Protein AF-A0A538IC46-F1 (afdb_monom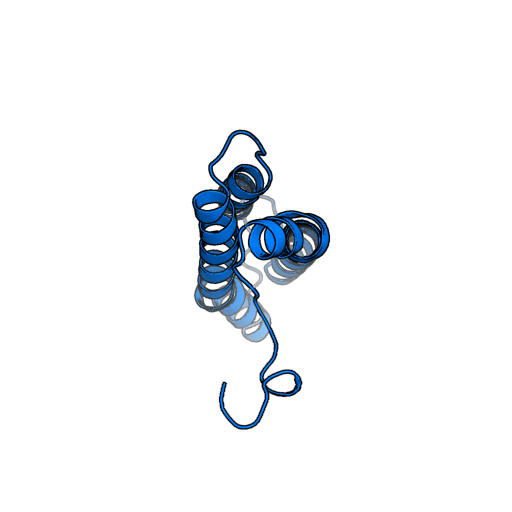er_lite)

pLDDT: mean 95.02, std 5.21, range [64.88, 98.56]

Sequence (110 aa):
SWLDFNDRVLQLAEDEQMPLLERAKFLAIWASNQDEFFMVRVAGLHDQVEAGIDARGPDGLSPSETIERIVERVSAQAARQSREWESRIRPELAEEGLRVVSCDACDEEE

Foldseek 3Di:
DLLVVLVVLQVQLVDPVDDLVSSVVSLVVSVVSVVVCCVPPLVVLVVCVVVVHQPADPVRDGSVRVNVVVVVSVVVSVVSSVCSCPVPSQVVCVVVVRHDDDPVPDDPVD

Secondary structure (DSSP, 8-state):
-HHHHHHHHHHHHH-TTS-HHHHHHHHHHHHHHHHHHIIIIIHHHHHHHHTT-----TT---HHHHHHHHHHHHHHHHHHHHHHIIIIIHHHHHHTT-----GGG--S--

Structure (mmCIF, N/CA/C/O backbone):
data_AF-A0A538IC46-F1
#
_entry.id   AF-A0A538IC46-F1
#
loop_
_atom_site.group_PDB
_atom_site.id
_atom_site.type_symbol
_atom_site.label_atom_id
_atom_site.label_alt_id
_atom_site.label_comp_id
_atom_site.label_asym_id
_atom_site.label_entity_id
_atom_site.label_seq_id
_atom_site.pdbx_PDB_ins_code
_atom_site.Cartn_x
_atom_site.Cartn_y
_atom_site.Cartn_z
_atom_site.occupancy
_atom_site.B_iso_or_equiv
_atom_site.auth_seq_id
_atom_site.auth_comp_id
_atom_site.auth_asym_id
_atom_site.auth_atom_id
_atom_site.pdbx_PDB_model_num
ATOM 1 N N . SER A 1 1 ? 15.386 3.376 -1.433 1.00 83.25 1 SER A N 1
ATOM 2 C CA . SER A 1 1 ? 14.583 3.559 -2.661 1.00 83.25 1 SER A CA 1
ATOM 3 C C . SER A 1 1 ? 13.239 4.196 -2.310 1.00 83.25 1 SER A C 1
ATOM 5 O O . SER A 1 1 ? 12.977 4.400 -1.128 1.00 83.25 1 SER A O 1
ATOM 7 N N . TRP A 1 2 ? 12.394 4.512 -3.298 1.00 93.44 2 TRP A N 1
ATOM 8 C CA . TRP A 1 2 ? 11.028 5.008 -3.060 1.00 93.44 2 TRP A CA 1
ATOM 9 C C . TRP A 1 2 ? 10.158 3.976 -2.314 1.00 93.44 2 TRP A C 1
ATOM 11 O O . TRP A 1 2 ? 9.505 4.319 -1.334 1.00 93.44 2 TRP A O 1
ATOM 21 N N . LEU A 1 3 ? 10.241 2.690 -2.685 1.00 94.25 3 LEU A N 1
ATOM 22 C CA . LEU A 1 3 ? 9.495 1.614 -2.014 1.00 94.25 3 LEU A CA 1
ATOM 23 C C . LEU A 1 3 ? 9.937 1.403 -0.559 1.00 94.25 3 LEU A C 1
ATOM 25 O O . LEU A 1 3 ? 9.111 1.057 0.278 1.00 94.25 3 LEU A O 1
ATOM 29 N N . ASP A 1 4 ? 11.216 1.636 -0.235 1.00 96.31 4 ASP A N 1
ATOM 30 C CA . ASP A 1 4 ? 11.691 1.603 1.161 1.00 96.31 4 ASP A CA 1
ATOM 31 C C . ASP A 1 4 ? 11.153 2.784 1.974 1.00 96.31 4 ASP A C 1
ATOM 33 O O . ASP A 1 4 ? 10.896 2.646 3.166 1.00 96.31 4 ASP A O 1
ATOM 37 N N . PHE A 1 5 ? 11.004 3.954 1.347 1.00 96.38 5 PHE A N 1
ATOM 38 C CA . PHE A 1 5 ? 10.380 5.099 1.999 1.00 96.38 5 PHE A CA 1
ATOM 39 C C . PHE A 1 5 ? 8.914 4.795 2.309 1.00 96.38 5 PHE A C 1
ATOM 41 O O . PHE A 1 5 ? 8.506 4.944 3.458 1.00 96.38 5 PHE A O 1
ATOM 48 N N . ASN A 1 6 ? 8.151 4.302 1.328 1.00 97.38 6 ASN A N 1
ATOM 49 C CA . ASN A 1 6 ? 6.747 3.989 1.569 1.00 97.38 6 ASN A CA 1
ATOM 50 C C . ASN A 1 6 ? 6.587 2.811 2.549 1.00 97.38 6 ASN A C 1
ATOM 52 O O . ASN A 1 6 ? 5.671 2.815 3.359 1.00 97.38 6 ASN A O 1
ATOM 56 N N . ASP A 1 7 ? 7.523 1.853 2.584 1.00 98.19 7 ASP A N 1
ATOM 57 C CA . ASP A 1 7 ? 7.530 0.805 3.618 1.00 98.19 7 ASP A CA 1
ATOM 58 C C . ASP A 1 7 ? 7.606 1.374 5.041 1.00 98.19 7 ASP A C 1
ATOM 60 O O . ASP A 1 7 ? 6.932 0.879 5.936 1.00 98.19 7 ASP A O 1
ATOM 64 N N . ARG A 1 8 ? 8.384 2.441 5.258 1.00 98.25 8 ARG A N 1
ATOM 65 C CA . ARG A 1 8 ? 8.467 3.101 6.572 1.00 98.25 8 ARG A CA 1
ATOM 66 C C . ARG A 1 8 ? 7.159 3.780 6.960 1.00 98.25 8 ARG A C 1
ATOM 68 O O . ARG A 1 8 ? 6.830 3.806 8.137 1.00 98.25 8 ARG A O 1
ATOM 75 N N . VAL A 1 9 ? 6.409 4.305 5.990 1.00 98.31 9 VAL A N 1
ATOM 76 C CA . VAL A 1 9 ? 5.061 4.843 6.240 1.00 98.31 9 VAL A CA 1
ATOM 77 C C . VAL A 1 9 ? 4.133 3.730 6.728 1.00 98.31 9 VAL A C 1
ATOM 79 O O . VAL A 1 9 ? 3.408 3.932 7.695 1.00 98.31 9 VAL A O 1
ATOM 82 N N . LEU A 1 10 ? 4.206 2.541 6.120 1.00 98.44 10 LEU A N 1
ATOM 83 C CA . LEU A 1 10 ? 3.445 1.377 6.582 1.00 98.44 10 LEU A CA 1
ATOM 84 C C . LEU A 1 10 ? 3.877 0.929 7.987 1.00 98.44 10 LEU A C 1
ATOM 86 O O . LEU A 1 10 ? 3.022 0.665 8.822 1.00 98.44 10 LEU A O 1
ATOM 90 N N . GLN A 1 11 ? 5.180 0.920 8.280 1.00 98.38 11 GLN A N 1
ATOM 91 C CA . GLN A 1 11 ? 5.688 0.588 9.619 1.00 98.38 11 GLN A CA 1
ATOM 92 C C . GLN A 1 11 ? 5.168 1.547 10.705 1.00 98.38 11 GLN A C 1
ATOM 94 O O . GLN A 1 11 ? 4.919 1.110 11.820 1.00 98.38 11 GLN A O 1
ATOM 99 N N . LEU A 1 12 ? 4.956 2.834 10.392 1.00 98.31 12 LEU A N 1
ATOM 100 C CA . LEU A 1 12 ? 4.333 3.783 11.330 1.00 98.31 12 LEU A CA 1
ATOM 101 C C . LEU A 1 12 ? 2.859 3.460 11.609 1.00 98.31 12 LEU A C 1
ATOM 103 O O . LEU A 1 12 ? 2.359 3.774 12.686 1.00 98.31 12 LEU A O 1
ATOM 107 N N . ALA A 1 13 ? 2.157 2.848 10.654 1.00 98.06 13 ALA A N 1
ATOM 108 C CA . ALA A 1 13 ? 0.790 2.385 10.864 1.00 98.06 13 ALA A CA 1
ATOM 109 C C . ALA A 1 13 ? 0.724 1.105 11.717 1.00 98.06 13 ALA A C 1
ATOM 111 O O . ALA A 1 13 ? -0.230 0.916 12.468 1.00 98.06 13 ALA A O 1
ATOM 112 N N . GLU A 1 14 ? 1.747 0.256 11.618 1.00 98.25 14 GLU A N 1
ATOM 113 C CA . GLU A 1 14 ? 1.892 -0.992 12.383 1.00 98.25 14 GLU A CA 1
ATOM 114 C C . GLU A 1 14 ? 2.433 -0.768 13.815 1.00 98.25 14 GLU A C 1
ATOM 116 O O . GLU A 1 14 ? 2.468 -1.700 14.616 1.00 98.25 14 GLU A O 1
ATOM 121 N N . ASP A 1 15 ? 2.871 0.448 14.159 1.00 98.12 15 ASP A N 1
ATOM 122 C CA . ASP A 1 15 ? 3.413 0.767 15.483 1.00 98.12 15 ASP A CA 1
ATOM 123 C C . ASP A 1 15 ? 2.295 1.013 16.509 1.00 98.12 15 ASP A C 1
ATOM 125 O O . ASP A 1 15 ? 1.676 2.077 16.538 1.00 98.12 15 ASP A O 1
ATOM 129 N N . GLU A 1 16 ? 2.068 0.044 17.400 1.00 95.88 16 GLU A N 1
ATOM 130 C CA . GLU A 1 16 ? 1.066 0.111 18.477 1.00 95.88 16 GLU A CA 1
ATOM 131 C C . GLU A 1 16 ? 1.333 1.236 19.506 1.00 95.88 16 GLU A C 1
ATOM 133 O O . GLU A 1 16 ? 0.448 1.567 20.295 1.00 95.88 16 GLU A O 1
ATOM 138 N N . GLN A 1 17 ? 2.519 1.863 19.510 1.00 97.00 17 GLN A N 1
ATOM 139 C CA . GLN A 1 17 ? 2.796 3.047 20.340 1.00 97.00 17 GLN A CA 1
ATOM 140 C C . GLN A 1 17 ? 2.179 4.330 19.770 1.00 97.00 17 GLN A C 1
ATOM 142 O O . GLN A 1 17 ? 2.054 5.329 20.486 1.00 97.00 17 GLN A O 1
ATOM 147 N N . MET A 1 18 ? 1.800 4.324 18.490 1.00 97.31 18 MET A N 1
ATOM 148 C CA . MET A 1 18 ? 1.162 5.457 17.836 1.00 97.31 18 MET A CA 1
ATOM 149 C C . MET A 1 18 ? -0.337 5.512 18.164 1.00 97.31 18 MET A C 1
ATOM 151 O O . MET A 1 18 ? -1.000 4.474 18.220 1.00 97.31 18 MET A O 1
ATOM 155 N N . PRO A 1 19 ? -0.922 6.717 18.322 1.00 97.88 19 PRO A N 1
ATOM 156 C CA . PRO A 1 19 ? -2.364 6.854 18.493 1.00 97.88 19 PRO A CA 1
ATOM 157 C C . PRO A 1 19 ? -3.139 6.188 17.350 1.00 97.88 19 PRO A C 1
ATOM 159 O O . PRO A 1 19 ? -2.781 6.341 16.181 1.00 97.88 19 PRO A O 1
ATOM 162 N N . LEU A 1 20 ? -4.240 5.508 17.678 1.00 97.69 20 LEU A N 1
ATOM 163 C CA . LEU A 1 20 ? -5.033 4.710 16.733 1.00 97.69 20 LEU A CA 1
ATOM 164 C C . LEU A 1 20 ? -5.418 5.471 15.450 1.00 97.69 20 LEU A C 1
ATOM 166 O O . LEU A 1 20 ? -5.254 4.961 14.343 1.00 97.69 20 LEU A O 1
ATOM 170 N N . LEU A 1 21 ? -5.874 6.720 15.579 1.00 97.56 21 LEU A N 1
ATOM 171 C CA . LEU A 1 21 ? -6.241 7.539 14.419 1.00 97.56 21 LEU A CA 1
ATOM 172 C C . LEU A 1 21 ? -5.033 7.943 13.561 1.00 97.56 21 LEU A C 1
ATOM 174 O O . LEU A 1 21 ? -5.165 8.053 12.343 1.00 97.56 21 LEU A O 1
ATOM 178 N N . GLU A 1 22 ? -3.853 8.129 14.160 1.00 98.31 22 GLU A N 1
ATOM 179 C CA . GLU A 1 22 ? -2.628 8.383 13.394 1.00 98.31 22 GLU A CA 1
ATOM 180 C C . GLU A 1 22 ? -2.198 7.125 12.632 1.00 98.31 22 GLU A C 1
ATOM 182 O O . GLU A 1 22 ? -1.837 7.222 11.460 1.00 98.31 22 GLU A O 1
ATOM 187 N N . ARG A 1 23 ? -2.330 5.932 13.230 1.00 98.56 23 ARG A N 1
ATOM 188 C CA . ARG A 1 23 ? -2.087 4.656 12.533 1.00 98.56 23 ARG A CA 1
ATOM 189 C C . ARG A 1 23 ? -3.015 4.488 11.326 1.00 98.56 23 ARG A C 1
ATOM 191 O O . ARG A 1 23 ? -2.545 4.226 10.218 1.00 98.56 23 ARG A O 1
ATOM 198 N N . ALA A 1 24 ? -4.317 4.731 11.504 1.00 97.94 24 ALA A N 1
ATOM 199 C CA . ALA A 1 24 ? -5.297 4.685 10.414 1.00 97.94 24 ALA A CA 1
ATOM 200 C C . ALA A 1 24 ? -4.951 5.678 9.289 1.00 97.94 24 ALA A C 1
ATOM 202 O O . ALA A 1 24 ? -4.997 5.346 8.102 1.00 97.94 24 ALA A O 1
ATOM 203 N N . LYS A 1 25 ? -4.530 6.891 9.657 1.00 98.19 25 LYS A N 1
ATOM 204 C CA . LYS A 1 25 ? -4.075 7.914 8.713 1.00 98.19 25 LYS A CA 1
ATOM 205 C C . LYS A 1 25 ? -2.810 7.493 7.964 1.00 98.19 25 LYS A C 1
ATOM 207 O O . LYS A 1 25 ? -2.727 7.737 6.764 1.00 98.19 25 LYS A O 1
ATOM 212 N N . PHE A 1 26 ? -1.848 6.839 8.613 1.00 98.56 26 PHE A N 1
ATOM 213 C CA . PHE A 1 26 ? -0.661 6.325 7.926 1.00 98.56 26 PHE A CA 1
ATOM 214 C C . PHE A 1 26 ? -0.990 5.215 6.924 1.00 98.56 26 PHE A C 1
ATOM 216 O O . PHE A 1 26 ? -0.398 5.217 5.845 1.00 98.56 26 PHE A O 1
ATOM 223 N N . LEU A 1 27 ? -1.973 4.343 7.195 1.00 98.25 27 LEU A N 1
ATOM 224 C CA . LEU A 1 27 ? -2.459 3.398 6.178 1.00 98.25 27 LEU A CA 1
ATOM 225 C C . LEU A 1 27 ? -3.020 4.129 4.947 1.00 98.25 27 LEU A C 1
ATOM 227 O O . LEU A 1 27 ? -2.735 3.731 3.817 1.00 98.25 27 LEU A O 1
ATOM 231 N N . ALA A 1 28 ? -3.778 5.212 5.151 1.00 97.88 28 ALA A N 1
ATOM 232 C CA . ALA A 1 28 ? -4.319 6.018 4.056 1.00 97.88 28 ALA A CA 1
ATOM 233 C C . ALA A 1 28 ? -3.221 6.766 3.275 1.00 97.88 28 ALA A C 1
ATOM 235 O O . ALA A 1 28 ? -3.243 6.785 2.046 1.00 97.88 28 ALA A O 1
ATOM 236 N N . ILE A 1 29 ? -2.228 7.337 3.969 1.00 98.38 29 ILE A N 1
ATOM 237 C CA . ILE A 1 29 ? -1.067 7.989 3.337 1.00 98.38 29 ILE A CA 1
ATOM 238 C C . ILE A 1 29 ? -0.273 6.973 2.516 1.00 98.38 29 ILE A C 1
ATOM 240 O O . ILE A 1 29 ? 0.091 7.260 1.378 1.00 98.38 29 ILE A O 1
ATOM 244 N N . TRP A 1 30 ? -0.022 5.780 3.064 1.00 98.38 30 TRP A N 1
ATOM 245 C CA . TRP A 1 30 ? 0.659 4.713 2.337 1.00 98.38 30 TRP A CA 1
ATOM 246 C C . TRP A 1 30 ? -0.068 4.381 1.031 1.00 98.38 30 TRP A C 1
ATOM 248 O O . TRP A 1 30 ? 0.589 4.310 -0.008 1.00 98.38 30 TRP A O 1
ATOM 258 N N . ALA A 1 31 ? -1.399 4.231 1.075 1.00 97.62 31 ALA A N 1
ATOM 259 C CA . ALA A 1 31 ? -2.215 3.910 -0.096 1.00 97.62 31 ALA A CA 1
ATOM 260 C C . ALA A 1 31 ? -2.168 5.030 -1.147 1.00 97.62 31 ALA A C 1
ATOM 262 O O . ALA A 1 31 ? -1.835 4.769 -2.299 1.00 97.62 31 ALA A O 1
ATOM 263 N N . SER A 1 32 ? -2.366 6.287 -0.733 1.00 97.94 32 SER A N 1
ATOM 264 C CA . SER A 1 32 ? -2.264 7.445 -1.634 1.00 97.94 32 SER A CA 1
ATOM 265 C C . SER A 1 32 ? -0.887 7.553 -2.294 1.00 97.94 32 SER A C 1
ATOM 267 O O . SER A 1 32 ? -0.790 7.883 -3.475 1.00 97.94 32 SER A O 1
ATOM 269 N N . ASN A 1 33 ? 0.187 7.278 -1.548 1.00 97.38 33 ASN A N 1
ATOM 270 C CA . ASN A 1 33 ? 1.537 7.289 -2.100 1.00 97.38 33 ASN A CA 1
ATOM 271 C C . ASN A 1 33 ? 1.721 6.174 -3.139 1.00 97.38 33 ASN A C 1
ATOM 273 O O . ASN A 1 33 ? 2.385 6.396 -4.153 1.00 97.38 33 ASN A O 1
ATOM 277 N N . GLN A 1 34 ? 1.162 4.978 -2.898 1.00 96.69 34 GLN A N 1
ATOM 278 C CA . GLN A 1 34 ? 1.204 3.894 -3.883 1.00 96.69 34 GLN A CA 1
ATOM 279 C C . GLN A 1 34 ? 0.496 4.305 -5.173 1.00 96.69 34 GLN A C 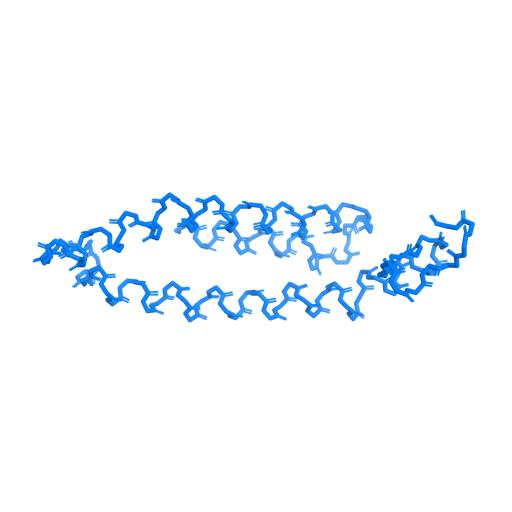1
ATOM 281 O O . GLN A 1 34 ? 1.081 4.147 -6.241 1.00 96.69 34 GLN A O 1
ATOM 286 N N . ASP A 1 35 ? -0.694 4.898 -5.094 1.00 96.88 35 ASP A N 1
ATOM 287 C CA . ASP A 1 35 ? -1.427 5.335 -6.286 1.00 96.88 35 ASP A CA 1
ATOM 288 C C . ASP A 1 35 ? -0.605 6.325 -7.125 1.00 96.88 35 ASP A C 1
ATOM 290 O O . ASP A 1 35 ? -0.454 6.143 -8.336 1.00 96.88 35 ASP A O 1
ATOM 294 N N . GLU A 1 36 ? 0.006 7.333 -6.491 1.00 96.75 36 GLU A N 1
ATOM 295 C CA . GLU A 1 36 ? 0.885 8.290 -7.179 1.00 96.75 36 GLU A CA 1
ATOM 296 C C . GLU A 1 36 ? 2.081 7.592 -7.844 1.00 96.75 36 GLU A C 1
ATOM 298 O O . GLU A 1 36 ? 2.431 7.874 -8.996 1.00 96.75 36 GLU A O 1
ATOM 303 N N . PHE A 1 37 ? 2.701 6.642 -7.145 1.00 95.88 37 PHE A N 1
ATOM 304 C CA . PHE A 1 37 ? 3.828 5.894 -7.682 1.00 95.88 37 PHE A CA 1
ATOM 305 C C . PHE A 1 37 ? 3.453 5.053 -8.899 1.00 95.88 37 PHE A C 1
ATOM 307 O O . PHE A 1 37 ? 4.204 5.045 -9.878 1.00 95.88 37 PHE A O 1
ATOM 314 N N . PHE A 1 38 ? 2.296 4.394 -8.888 1.00 96.19 38 PHE A N 1
ATOM 315 C CA . PHE A 1 38 ? 1.829 3.638 -10.046 1.00 96.19 38 PHE A CA 1
ATOM 316 C C . PHE A 1 38 ? 1.480 4.556 -11.218 1.00 96.19 38 PHE A C 1
ATOM 318 O O . PHE A 1 38 ? 1.948 4.319 -12.335 1.00 96.19 38 PHE A O 1
ATOM 325 N N . MET A 1 39 ? 0.744 5.640 -10.958 1.00 96.00 39 MET A N 1
ATOM 326 C CA . MET A 1 39 ? 0.340 6.598 -11.990 1.00 96.00 39 MET A CA 1
ATOM 327 C C . MET A 1 39 ? 1.527 7.267 -12.686 1.00 96.00 39 MET A C 1
ATOM 329 O O . MET A 1 39 ? 1.455 7.537 -13.880 1.00 96.00 39 MET A O 1
ATOM 333 N N . VAL A 1 40 ? 2.613 7.550 -11.961 1.00 94.38 40 VAL A N 1
ATOM 334 C CA . VAL A 1 40 ? 3.753 8.291 -12.520 1.00 94.38 40 VAL A CA 1
ATOM 335 C C . VAL A 1 40 ? 4.910 7.370 -12.895 1.00 94.38 40 VAL A C 1
ATOM 337 O O . VAL A 1 40 ? 5.423 7.428 -14.011 1.00 94.38 40 VAL A O 1
ATOM 340 N N . ARG A 1 41 ? 5.386 6.544 -11.959 1.00 93.50 41 ARG A N 1
ATOM 341 C CA . ARG A 1 41 ? 6.638 5.792 -12.136 1.00 93.50 41 ARG A CA 1
ATOM 342 C C . ARG A 1 41 ? 6.434 4.493 -12.889 1.00 93.50 41 ARG A C 1
ATOM 344 O O . ARG A 1 41 ? 7.222 4.206 -13.784 1.00 93.50 41 ARG A O 1
ATOM 351 N N . VAL A 1 42 ? 5.399 3.732 -12.549 1.00 95.31 42 VAL A N 1
ATOM 352 C CA . VAL A 1 42 ? 5.126 2.451 -13.216 1.00 95.31 42 VAL A CA 1
ATOM 353 C C . VAL A 1 42 ? 4.601 2.688 -14.633 1.00 95.31 42 VAL A C 1
ATOM 355 O O . VAL A 1 42 ? 5.069 2.027 -15.555 1.00 95.31 42 VAL A O 1
ATOM 358 N N . ALA A 1 43 ? 3.747 3.698 -14.839 1.00 96.44 43 ALA A N 1
ATOM 359 C CA . ALA A 1 43 ? 3.316 4.118 -16.176 1.00 96.44 43 ALA A CA 1
ATOM 360 C C . ALA A 1 43 ? 4.503 4.448 -17.102 1.00 96.44 43 ALA A C 1
ATOM 362 O O . ALA A 1 43 ? 4.606 3.898 -18.193 1.00 96.44 43 ALA A O 1
ATOM 363 N N . GLY A 1 44 ? 5.471 5.245 -16.635 1.00 96.31 44 GLY A N 1
ATOM 364 C CA . GLY A 1 44 ? 6.653 5.576 -17.438 1.00 96.31 44 GLY A CA 1
ATOM 365 C C . GLY A 1 44 ? 7.563 4.379 -17.757 1.00 96.31 44 GLY A C 1
ATOM 366 O O . GLY A 1 44 ? 8.276 4.408 -18.759 1.00 96.31 44 GLY A O 1
ATOM 367 N N . LEU A 1 45 ? 7.557 3.325 -16.931 1.00 95.94 45 LEU A N 1
ATOM 368 C CA . LEU A 1 45 ? 8.236 2.064 -17.252 1.00 95.94 45 LEU A CA 1
ATOM 369 C C . LEU A 1 45 ? 7.455 1.270 -18.305 1.00 95.94 45 LEU A C 1
ATOM 371 O O . LEU A 1 45 ? 8.070 0.731 -19.221 1.00 95.94 45 LEU A O 1
ATOM 375 N N . HIS A 1 46 ? 6.122 1.235 -18.215 1.00 96.50 46 HIS A N 1
ATOM 376 C CA . HIS A 1 46 ? 5.278 0.618 -19.241 1.00 96.50 46 HIS A CA 1
ATOM 377 C C . HIS A 1 46 ? 5.469 1.276 -20.610 1.00 96.50 46 HIS A C 1
ATOM 379 O O . HIS A 1 46 ? 5.687 0.557 -21.582 1.00 96.50 46 HIS A O 1
ATOM 385 N N . ASP A 1 47 ? 5.515 2.609 -20.679 1.00 97.19 47 ASP A N 1
ATOM 386 C CA . ASP A 1 47 ? 5.771 3.337 -21.930 1.00 97.19 47 ASP A CA 1
ATOM 387 C C . ASP A 1 47 ? 7.107 2.921 -22.575 1.00 97.19 47 ASP A C 1
ATOM 389 O O . ASP A 1 47 ? 7.208 2.773 -23.794 1.00 97.19 47 ASP A O 1
ATOM 393 N N . GLN A 1 48 ? 8.151 2.694 -21.766 1.00 96.06 48 GLN A N 1
ATOM 394 C CA . GLN A 1 48 ? 9.449 2.218 -22.260 1.00 96.06 48 GLN A CA 1
ATOM 395 C C . GLN A 1 48 ? 9.367 0.792 -22.805 1.00 96.06 48 GLN A C 1
ATOM 397 O O . GLN A 1 48 ? 9.951 0.510 -23.852 1.00 96.06 48 GLN A O 1
ATOM 402 N N . VAL A 1 49 ? 8.637 -0.093 -22.118 1.00 96.31 49 VAL A N 1
ATOM 403 C CA . VAL A 1 49 ? 8.407 -1.470 -22.574 1.00 96.31 49 VAL A CA 1
ATOM 404 C C . VAL A 1 49 ? 7.657 -1.473 -23.904 1.00 96.31 49 VAL A C 1
ATOM 406 O O . VAL A 1 49 ? 8.095 -2.133 -24.845 1.00 96.31 49 VAL A O 1
ATOM 409 N N . GLU A 1 50 ? 6.571 -0.706 -24.014 1.00 96.50 50 GLU A N 1
ATOM 410 C CA . GLU A 1 50 ? 5.771 -0.607 -25.240 1.00 96.50 50 GLU A CA 1
ATOM 411 C C . GLU A 1 50 ? 6.568 -0.019 -26.410 1.00 96.50 50 GLU A C 1
ATOM 413 O O . GLU A 1 50 ? 6.439 -0.476 -27.547 1.00 96.50 50 GLU A O 1
ATOM 418 N N . ALA A 1 51 ? 7.451 0.942 -26.134 1.00 96.75 51 ALA A N 1
ATOM 419 C CA . ALA A 1 51 ? 8.356 1.517 -27.124 1.00 96.75 51 ALA A CA 1
ATOM 420 C C . ALA A 1 51 ? 9.564 0.616 -27.469 1.00 96.75 51 ALA A C 1
ATOM 422 O O . ALA A 1 51 ? 10.364 0.979 -28.334 1.00 96.75 51 ALA A O 1
ATOM 423 N N . GLY A 1 52 ? 9.728 -0.539 -26.810 1.00 95.06 52 GLY A N 1
ATOM 424 C CA . GLY A 1 52 ? 10.862 -1.447 -27.017 1.00 95.06 52 GLY A CA 1
ATOM 425 C C . GLY A 1 52 ? 12.209 -0.878 -26.551 1.00 95.06 52 GLY A C 1
ATOM 426 O O . GLY A 1 52 ? 13.258 -1.249 -27.078 1.00 95.06 52 GLY A O 1
ATOM 427 N N . ILE A 1 53 ? 12.193 0.049 -25.592 1.00 94.31 53 ILE A N 1
ATOM 428 C CA . ILE A 1 53 ? 13.383 0.720 -25.068 1.00 94.31 53 ILE A CA 1
ATOM 429 C C . ILE A 1 53 ? 13.994 -0.130 -23.942 1.00 94.31 53 ILE A C 1
ATOM 431 O O . ILE A 1 53 ? 13.446 -0.198 -22.845 1.00 94.31 53 ILE A O 1
ATOM 435 N N . ASP A 1 54 ? 15.173 -0.723 -24.167 1.00 92.00 54 ASP A N 1
ATOM 436 C CA . ASP A 1 54 ? 15.945 -1.424 -23.118 1.00 92.00 54 ASP A CA 1
ATOM 437 C C . ASP A 1 54 ? 16.813 -0.441 -22.305 1.00 92.00 54 ASP A C 1
ATOM 439 O O . ASP A 1 54 ? 18.047 -0.483 -22.320 1.00 92.00 54 ASP A O 1
ATOM 443 N N . ALA A 1 55 ? 16.162 0.510 -21.628 1.00 90.12 55 ALA A N 1
ATOM 444 C CA . ALA A 1 55 ? 16.824 1.485 -20.762 1.00 90.12 55 ALA A CA 1
ATOM 445 C C . ALA A 1 55 ? 17.133 0.866 -19.393 1.00 90.12 55 ALA A C 1
ATOM 447 O O . ALA A 1 55 ? 16.383 1.029 -18.432 1.00 90.12 55 ALA A O 1
ATOM 448 N N . ARG A 1 56 ? 18.250 0.139 -19.308 1.00 93.00 56 ARG A N 1
ATOM 449 C CA . ARG A 1 56 ? 18.639 -0.540 -18.068 1.00 93.00 56 ARG A CA 1
ATOM 450 C C . ARG A 1 56 ? 19.007 0.434 -16.954 1.00 93.00 56 ARG A C 1
ATOM 452 O O . ARG A 1 56 ? 19.752 1.393 -17.168 1.00 93.00 56 ARG A O 1
ATOM 459 N N . GLY A 1 57 ? 18.502 0.154 -15.756 1.00 88.19 57 GLY A N 1
ATOM 460 C CA . GLY A 1 57 ? 18.809 0.916 -14.550 1.00 88.19 57 GLY A CA 1
ATOM 461 C C . GLY A 1 57 ? 20.251 0.713 -14.055 1.00 88.19 57 GLY A C 1
ATOM 462 O O . GLY A 1 57 ? 20.977 -0.147 -14.559 1.00 88.19 57 GLY A O 1
ATOM 463 N N . PRO A 1 58 ? 20.687 1.464 -13.023 1.00 88.81 58 PRO A N 1
ATOM 464 C CA . PRO A 1 58 ? 21.999 1.276 -12.386 1.00 88.81 58 PRO A CA 1
ATOM 465 C C . PRO A 1 58 ? 22.217 -0.122 -11.785 1.00 88.81 58 PRO A C 1
ATOM 467 O O . PRO A 1 58 ? 23.351 -0.522 -11.538 1.00 88.81 58 PRO A O 1
ATOM 470 N N . ASP A 1 59 ? 21.133 -0.849 -11.529 1.00 90.12 59 ASP A N 1
ATOM 471 C CA . ASP A 1 59 ? 21.097 -2.235 -11.062 1.00 90.12 59 ASP A CA 1
ATOM 472 C C . ASP A 1 59 ? 21.118 -3.268 -12.206 1.00 90.12 59 ASP A C 1
ATOM 474 O O . ASP A 1 59 ? 21.109 -4.472 -11.947 1.00 90.12 59 ASP A O 1
ATOM 478 N N . GLY A 1 60 ? 21.176 -2.813 -13.461 1.00 93.94 60 GLY A N 1
ATOM 479 C CA . GLY A 1 60 ? 21.243 -3.644 -14.663 1.00 93.94 60 GLY A CA 1
ATOM 480 C C . GLY A 1 60 ? 19.900 -4.212 -15.128 1.00 93.94 60 GLY A C 1
ATOM 481 O O . GLY A 1 60 ? 19.870 -4.937 -16.126 1.00 93.94 60 GLY A O 1
ATOM 482 N N . LEU A 1 61 ? 18.799 -3.890 -14.449 1.00 95.31 61 LEU A N 1
ATOM 483 C CA . LEU A 1 61 ? 17.475 -4.403 -14.791 1.00 95.31 61 LEU A CA 1
ATOM 484 C C . LEU A 1 61 ? 16.882 -3.656 -15.980 1.00 95.31 61 LEU A C 1
ATOM 486 O O . LEU A 1 61 ? 16.983 -2.433 -16.065 1.00 95.31 61 LEU A O 1
ATOM 490 N N . SER A 1 62 ? 16.232 -4.396 -16.874 1.00 96.88 62 SER A N 1
ATOM 491 C CA . SER A 1 62 ? 15.347 -3.831 -17.893 1.00 96.88 62 SER A CA 1
ATOM 492 C C . SER A 1 62 ? 14.079 -3.239 -17.254 1.00 96.88 62 SER A C 1
ATOM 494 O O . SER A 1 62 ? 13.748 -3.559 -16.102 1.00 96.88 62 SER A O 1
ATOM 496 N N . PRO A 1 63 ? 13.322 -2.401 -17.985 1.00 96.88 63 PRO A N 1
ATOM 497 C CA . PRO A 1 63 ? 12.048 -1.879 -17.495 1.00 96.88 63 PRO A CA 1
ATOM 498 C C . PRO A 1 63 ? 11.057 -2.979 -17.076 1.00 96.88 63 PRO A C 1
ATOM 500 O O . PRO A 1 63 ? 10.467 -2.877 -16.002 1.00 96.88 63 PRO A O 1
ATOM 503 N N . SER A 1 64 ? 10.942 -4.070 -17.843 1.00 96.62 64 SER A N 1
ATOM 504 C CA . SER A 1 64 ? 10.065 -5.203 -17.503 1.00 96.62 64 SER A CA 1
ATOM 505 C C . SER A 1 64 ? 10.490 -5.908 -16.213 1.00 96.62 64 SER A C 1
ATOM 507 O O . SER A 1 64 ? 9.666 -6.108 -15.325 1.00 96.62 64 SER A O 1
ATOM 509 N N . GLU A 1 65 ? 11.785 -6.208 -16.057 1.00 97.06 65 GLU A N 1
ATOM 51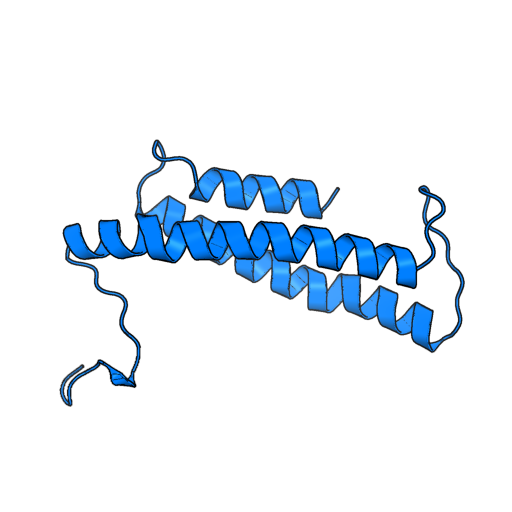0 C CA . GLU A 1 65 ? 12.323 -6.823 -14.829 1.00 97.06 65 GLU A CA 1
ATOM 511 C C . GLU A 1 65 ? 12.123 -5.908 -13.609 1.00 97.06 65 GLU A C 1
ATOM 513 O O . GLU A 1 65 ? 11.890 -6.368 -12.489 1.00 97.06 65 GLU A O 1
ATOM 518 N N . THR A 1 66 ? 12.192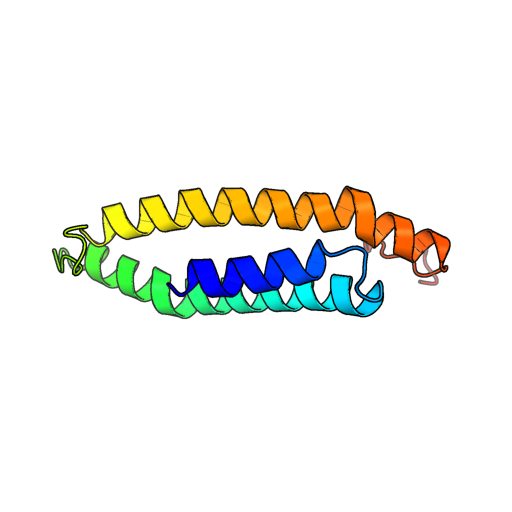 -4.591 -13.820 1.00 96.25 66 THR A N 1
ATOM 519 C CA . THR A 1 66 ? 11.933 -3.597 -12.774 1.00 96.25 66 THR A CA 1
ATOM 520 C C . THR A 1 66 ? 10.464 -3.617 -12.350 1.00 96.25 66 THR A C 1
ATOM 522 O O . THR A 1 66 ? 10.185 -3.638 -11.150 1.00 96.25 66 THR A O 1
ATOM 525 N N . ILE A 1 67 ? 9.526 -3.653 -13.305 1.00 96.44 67 ILE A N 1
ATOM 526 C CA . ILE A 1 67 ? 8.085 -3.765 -13.027 1.00 96.44 67 ILE A CA 1
ATOM 527 C C . ILE A 1 67 ? 7.788 -5.048 -12.244 1.00 96.44 67 ILE A C 1
ATOM 529 O O . ILE A 1 67 ? 7.096 -4.987 -11.231 1.00 96.44 67 ILE A O 1
ATOM 533 N N . GLU A 1 68 ? 8.352 -6.190 -12.646 1.00 96.81 68 GLU A N 1
ATOM 534 C CA . GLU A 1 68 ? 8.159 -7.469 -11.946 1.00 96.81 68 GLU A CA 1
ATOM 535 C C . GLU A 1 68 ? 8.578 -7.387 -10.469 1.00 96.81 68 GLU A C 1
ATOM 537 O O . GLU A 1 68 ? 7.810 -7.761 -9.579 1.00 96.81 68 GLU A O 1
ATOM 542 N N . ARG A 1 69 ? 9.753 -6.809 -10.184 1.00 96.12 69 ARG A N 1
ATOM 543 C CA . ARG A 1 69 ? 10.225 -6.615 -8.800 1.00 96.12 69 ARG A CA 1
ATOM 544 C C . ARG A 1 69 ? 9.382 -5.620 -8.009 1.00 96.12 69 ARG A C 1
ATOM 546 O O . ARG A 1 69 ? 9.213 -5.785 -6.799 1.00 96.12 69 ARG A O 1
ATOM 553 N N . ILE A 1 70 ? 8.877 -4.575 -8.665 1.00 96.25 70 ILE A N 1
ATOM 554 C CA . ILE A 1 70 ? 7.950 -3.624 -8.044 1.00 96.25 70 ILE A CA 1
ATOM 555 C C . ILE A 1 70 ? 6.680 -4.359 -7.615 1.00 96.25 70 ILE A C 1
ATOM 557 O O . ILE A 1 70 ? 6.281 -4.234 -6.458 1.00 96.25 70 ILE A O 1
ATOM 561 N N . VAL A 1 71 ? 6.077 -5.141 -8.514 1.00 96.50 71 VAL A N 1
ATOM 562 C CA . VAL A 1 71 ? 4.831 -5.873 -8.248 1.00 96.50 71 VAL A CA 1
ATOM 563 C C . VAL A 1 71 ? 5.005 -6.832 -7.077 1.00 96.50 71 VAL A C 1
ATOM 565 O O . VAL A 1 71 ? 4.220 -6.765 -6.134 1.00 96.50 71 VAL A O 1
ATOM 568 N N . GLU A 1 72 ? 6.061 -7.651 -7.073 1.00 97.12 72 GLU A N 1
ATOM 569 C CA . GLU A 1 72 ? 6.339 -8.588 -5.975 1.00 97.12 72 GLU A CA 1
ATOM 570 C C . GLU A 1 72 ? 6.379 -7.871 -4.617 1.00 97.12 72 GLU A C 1
ATOM 572 O O . GLU A 1 72 ? 5.713 -8.267 -3.652 1.00 97.12 72 GLU A O 1
ATOM 577 N N . ARG A 1 73 ? 7.123 -6.764 -4.546 1.00 96.81 73 ARG A N 1
ATOM 578 C CA . ARG A 1 73 ? 7.293 -6.016 -3.303 1.00 96.81 73 ARG A CA 1
ATOM 579 C C . ARG A 1 73 ? 6.018 -5.299 -2.869 1.00 96.81 73 ARG A C 1
ATOM 581 O O . ARG A 1 73 ? 5.679 -5.332 -1.686 1.00 96.81 73 ARG A O 1
ATOM 588 N N . VAL A 1 74 ? 5.313 -4.659 -3.799 1.00 96.94 74 VAL A N 1
ATOM 589 C CA . VAL A 1 74 ? 4.066 -3.945 -3.500 1.00 96.94 74 VAL A CA 1
ATOM 590 C C . VAL A 1 74 ? 2.986 -4.925 -3.056 1.00 96.94 74 VAL A C 1
ATOM 592 O O . VAL A 1 74 ? 2.295 -4.638 -2.084 1.00 96.94 74 VAL A O 1
ATOM 595 N N . SER A 1 75 ? 2.870 -6.104 -3.675 1.00 97.25 75 SER A N 1
ATOM 596 C CA . SER A 1 75 ? 1.908 -7.128 -3.246 1.00 97.25 75 SER A CA 1
ATOM 597 C C . SER A 1 75 ? 2.150 -7.580 -1.803 1.00 97.25 75 SER A C 1
ATOM 599 O O . SER A 1 75 ? 1.199 -7.694 -1.028 1.00 97.25 75 SER A O 1
ATOM 601 N N . ALA A 1 76 ? 3.411 -7.772 -1.403 1.00 97.81 76 ALA A N 1
ATOM 602 C CA . ALA A 1 76 ? 3.747 -8.107 -0.019 1.00 97.81 76 ALA A CA 1
ATOM 603 C C . ALA A 1 76 ? 3.381 -6.979 0.967 1.00 97.81 76 ALA A C 1
ATOM 605 O O . ALA A 1 76 ? 2.870 -7.244 2.057 1.00 97.81 76 ALA A O 1
ATOM 606 N N . GLN A 1 77 ? 3.607 -5.718 0.586 1.00 97.81 77 GLN A N 1
ATOM 607 C CA . GLN A 1 77 ? 3.239 -4.556 1.401 1.00 97.81 77 GLN A CA 1
ATOM 608 C C . GLN A 1 77 ? 1.720 -4.359 1.487 1.00 97.81 77 GLN A C 1
ATOM 610 O O . GLN A 1 77 ? 1.205 -4.109 2.572 1.00 97.81 77 GLN A O 1
ATOM 615 N N . ALA A 1 78 ? 0.991 -4.537 0.384 1.00 98.00 78 ALA A N 1
ATOM 616 C CA . ALA A 1 78 ? -0.467 -4.458 0.352 1.00 98.00 78 ALA A CA 1
ATOM 617 C C . ALA A 1 78 ? -1.102 -5.517 1.264 1.00 98.00 78 ALA A C 1
ATOM 619 O O . ALA A 1 78 ? -1.990 -5.207 2.051 1.00 98.00 78 ALA A O 1
ATOM 620 N N . ALA A 1 79 ? -0.582 -6.748 1.247 1.00 98.31 79 ALA A N 1
ATOM 621 C CA . ALA A 1 79 ? -1.048 -7.805 2.142 1.00 98.31 79 ALA A CA 1
ATOM 622 C C . ALA A 1 79 ? -0.824 -7.476 3.631 1.00 98.31 79 ALA A C 1
ATOM 624 O O . ALA A 1 79 ? -1.628 -7.875 4.476 1.00 98.31 79 ALA A O 1
ATOM 625 N N . ARG A 1 80 ? 0.258 -6.763 3.971 1.00 98.12 80 ARG A N 1
ATOM 626 C CA . ARG A 1 80 ? 0.492 -6.245 5.329 1.00 98.12 80 ARG A CA 1
ATOM 627 C C . ARG A 1 80 ? -0.489 -5.130 5.677 1.00 98.12 80 ARG A C 1
ATOM 629 O O . ARG A 1 80 ? -1.158 -5.235 6.696 1.00 98.12 80 ARG A O 1
ATOM 636 N N . GLN A 1 81 ? -0.642 -4.139 4.800 1.00 98.44 81 GLN A N 1
ATOM 637 C CA . GLN A 1 81 ? -1.577 -3.025 4.974 1.00 98.44 81 GLN A CA 1
ATOM 638 C C . GLN A 1 81 ? -3.010 -3.516 5.221 1.00 98.44 81 GLN A C 1
ATOM 640 O O . GLN A 1 81 ? -3.652 -3.079 6.174 1.00 98.44 81 GLN A O 1
ATOM 645 N N . SER A 1 82 ? -3.496 -4.463 4.412 1.00 98.06 82 SER A N 1
ATOM 646 C CA . SER A 1 82 ? -4.859 -4.983 4.553 1.00 98.06 82 SER A CA 1
ATOM 647 C C . SER A 1 82 ? -5.030 -5.791 5.836 1.00 98.06 82 SER A C 1
ATOM 649 O O . SER A 1 82 ? -6.069 -5.715 6.485 1.00 98.06 82 SER A O 1
ATOM 651 N N . ARG A 1 83 ? -4.000 -6.547 6.238 1.00 98.50 83 ARG A N 1
ATOM 652 C CA . ARG A 1 83 ? -4.008 -7.277 7.510 1.00 98.50 83 ARG A CA 1
ATOM 653 C C . ARG A 1 83 ? -4.057 -6.322 8.696 1.00 98.50 83 ARG A C 1
ATOM 655 O O . ARG A 1 83 ? -4.841 -6.563 9.607 1.00 98.50 83 ARG A O 1
ATOM 662 N N . GLU A 1 84 ? -3.252 -5.265 8.672 1.00 98.44 84 GLU A N 1
ATOM 663 C CA . GLU A 1 84 ? -3.215 -4.255 9.730 1.00 98.44 84 GLU A CA 1
ATOM 664 C C . GLU A 1 84 ? -4.564 -3.539 9.855 1.00 98.44 84 GLU A C 1
ATOM 666 O O . GLU A 1 84 ? -5.094 -3.384 10.955 1.00 98.44 84 GLU A O 1
ATOM 671 N N . TRP A 1 85 ? -5.187 -3.200 8.724 1.00 98.06 85 TRP A N 1
ATOM 672 C CA . TRP A 1 85 ? -6.535 -2.644 8.711 1.00 98.06 85 TRP A CA 1
ATOM 673 C C . TRP A 1 85 ? -7.573 -3.605 9.305 1.00 98.06 85 TRP A C 1
ATOM 675 O O . TRP A 1 85 ? -8.235 -3.260 10.280 1.00 98.06 85 TRP A O 1
ATOM 685 N N . GLU A 1 86 ? -7.712 -4.810 8.749 1.00 97.69 86 GLU A N 1
ATOM 686 C CA . GLU A 1 86 ? -8.812 -5.720 9.103 1.00 97.69 86 GLU A CA 1
ATOM 687 C C . GLU A 1 86 ? -8.638 -6.383 10.471 1.00 97.69 86 GLU A C 1
ATOM 689 O O . GLU A 1 86 ? -9.619 -6.656 11.158 1.00 97.69 86 GLU A O 1
ATOM 694 N N . SER A 1 87 ? -7.399 -6.680 10.871 1.00 97.38 87 SER A N 1
ATOM 695 C CA . SER A 1 87 ? -7.125 -7.481 12.074 1.00 97.38 87 SER A CA 1
ATOM 696 C C . SER A 1 87 ? -6.803 -6.645 13.310 1.00 97.38 87 SER A C 1
ATOM 698 O O . SER A 1 87 ? -6.804 -7.199 14.409 1.00 97.38 87 SER A O 1
ATOM 700 N N . ARG A 1 88 ? -6.480 -5.356 13.146 1.00 96.88 88 ARG A N 1
ATOM 701 C CA . ARG A 1 88 ? -6.067 -4.468 14.243 1.00 96.88 88 ARG A CA 1
ATOM 702 C C . ARG A 1 88 ? -6.875 -3.181 14.257 1.00 96.88 88 ARG A C 1
ATOM 704 O O . ARG A 1 88 ? -7.758 -3.019 15.091 1.00 96.88 88 ARG A O 1
ATOM 711 N N . ILE A 1 89 ? -6.636 -2.303 13.284 1.00 97.69 89 ILE A N 1
ATOM 712 C CA . ILE A 1 89 ? -7.131 -0.924 13.331 1.00 97.69 89 ILE A CA 1
ATOM 713 C C . ILE A 1 89 ? -8.657 -0.861 13.277 1.00 97.69 89 IL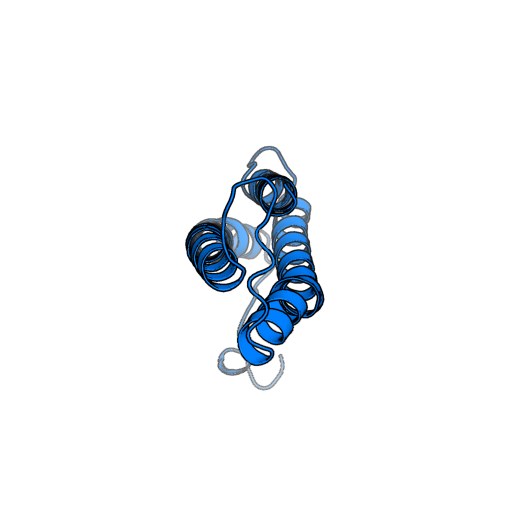E A C 1
ATOM 715 O O . ILE A 1 89 ? -9.268 -0.162 14.079 1.00 97.69 89 ILE A O 1
ATOM 719 N N . ARG A 1 90 ? -9.297 -1.583 12.354 1.00 97.31 90 ARG A N 1
ATOM 720 C CA . ARG A 1 90 ? -10.758 -1.559 12.215 1.00 97.31 90 ARG A CA 1
ATOM 721 C C . ARG A 1 90 ? -11.477 -2.112 13.461 1.00 97.31 90 ARG A C 1
ATOM 723 O O . ARG A 1 90 ? -12.423 -1.458 13.898 1.00 97.31 90 ARG A O 1
ATOM 730 N N . PRO A 1 91 ? -11.062 -3.250 14.054 1.00 97.06 91 PRO A N 1
ATOM 731 C CA . PRO A 1 91 ? -11.576 -3.693 15.350 1.00 97.06 91 PRO A CA 1
ATOM 732 C C . PRO A 1 91 ? -11.360 -2.684 16.486 1.00 97.06 91 PRO A C 1
ATOM 734 O O . PRO A 1 91 ? -12.319 -2.351 17.174 1.00 97.06 91 PRO A O 1
ATOM 737 N N . GLU A 1 92 ? -10.144 -2.154 16.646 1.00 97.31 92 GLU A N 1
ATOM 738 C CA . GLU A 1 92 ? -9.814 -1.183 17.704 1.00 97.31 92 GLU A CA 1
ATOM 739 C C . GLU A 1 92 ? -10.657 0.100 17.579 1.00 97.31 92 GLU A C 1
ATOM 741 O O . GLU A 1 92 ? -11.145 0.634 18.572 1.00 97.31 92 GLU A O 1
ATOM 746 N N . LEU A 1 93 ? -10.913 0.573 16.353 1.00 97.38 93 LEU A N 1
ATOM 747 C CA . LEU A 1 93 ? -11.810 1.709 16.116 1.00 97.38 93 LEU A CA 1
ATOM 748 C C . LEU A 1 93 ? -13.241 1.403 16.569 1.00 97.38 93 LEU A C 1
ATOM 750 O O . LEU A 1 93 ? -13.889 2.258 17.174 1.00 97.38 93 LEU A O 1
ATOM 754 N N . ALA A 1 94 ? -13.731 0.190 16.306 1.00 96.38 94 ALA A N 1
ATOM 755 C CA . ALA A 1 94 ? -15.075 -0.212 16.701 1.00 96.38 94 ALA A CA 1
ATOM 756 C C . ALA A 1 94 ? -15.235 -0.286 18.229 1.00 96.38 94 ALA A C 1
ATOM 758 O O . ALA A 1 94 ? -16.307 0.055 18.731 1.00 96.38 94 ALA A O 1
ATOM 759 N N . GLU A 1 95 ? -14.188 -0.677 18.963 1.00 97.00 95 GLU A N 1
ATOM 760 C CA . GLU A 1 95 ? -14.162 -0.650 20.436 1.00 97.00 95 GLU A CA 1
ATOM 761 C C . GLU A 1 95 ? -14.294 0.779 20.988 1.00 97.00 95 GLU A C 1
ATOM 763 O O . GLU A 1 95 ? -14.998 0.998 21.972 1.00 97.00 95 GLU A O 1
ATOM 768 N N . GLU A 1 96 ? -13.720 1.761 20.290 1.00 96.38 96 GLU A N 1
ATOM 769 C CA . GLU A 1 96 ? -13.858 3.198 20.579 1.00 96.38 96 GLU A CA 1
ATOM 770 C C . GLU A 1 96 ? -15.164 3.811 20.018 1.00 96.38 96 GLU A C 1
ATOM 772 O O . GLU A 1 96 ? -15.365 5.027 20.038 1.00 96.38 96 GLU A O 1
ATOM 777 N N . GLY A 1 97 ? -16.080 2.983 19.500 1.00 95.31 97 GLY A N 1
ATOM 778 C CA . GLY A 1 97 ? -17.376 3.407 18.961 1.00 95.31 97 GLY A CA 1
ATOM 779 C C . GLY A 1 97 ? -17.338 3.951 17.527 1.00 95.31 97 GLY A C 1
ATOM 780 O O . GLY A 1 97 ? -18.363 4.411 17.020 1.00 95.31 97 GLY A O 1
ATOM 781 N N . LEU A 1 98 ? -16.193 3.879 16.846 1.00 95.06 98 LEU A N 1
ATOM 782 C CA . LEU A 1 98 ? -16.013 4.298 15.456 1.00 95.06 98 LEU A CA 1
ATOM 783 C C . LEU A 1 98 ? -16.118 3.085 14.521 1.00 95.06 98 LEU A C 1
ATOM 785 O O . LEU A 1 98 ? -15.167 2.332 14.327 1.00 95.06 98 LEU A O 1
ATOM 789 N N . ARG A 1 99 ? -17.288 2.889 13.905 1.00 92.44 99 ARG A N 1
ATOM 790 C CA . ARG A 1 99 ? -17.523 1.777 12.970 1.00 92.44 99 ARG A CA 1
ATOM 791 C C . ARG A 1 99 ? -17.307 2.215 11.524 1.00 92.44 99 ARG A C 1
ATOM 793 O O . ARG A 1 99 ? -17.908 3.184 11.075 1.00 92.44 99 ARG A O 1
ATOM 800 N N . VAL A 1 100 ? -16.510 1.448 10.779 1.00 90.56 100 VAL A N 1
ATOM 801 C CA . VAL A 1 100 ? -16.397 1.570 9.317 1.00 90.56 100 VAL A CA 1
ATOM 802 C C . VAL A 1 100 ? -17.145 0.411 8.662 1.00 90.56 100 VAL A C 1
ATOM 804 O O . VAL A 1 100 ? -16.772 -0.760 8.823 1.00 90.56 100 VAL A O 1
ATOM 807 N N . VAL A 1 101 ? -18.214 0.750 7.944 1.00 89.06 101 VAL A N 1
ATOM 808 C CA . VAL A 1 101 ? -19.136 -0.182 7.283 1.00 89.06 101 VAL A CA 1
ATOM 809 C C . VAL A 1 101 ? -19.195 0.089 5.778 1.00 89.06 101 VAL A C 1
ATOM 811 O O . VAL A 1 101 ? -18.909 1.193 5.321 1.00 89.06 101 VAL A O 1
ATOM 814 N N . SER A 1 102 ? -19.515 -0.943 5.000 1.00 86.94 102 SER A N 1
ATOM 815 C CA . SER A 1 102 ? -19.838 -0.811 3.575 1.00 86.94 102 SER A CA 1
ATOM 816 C C . SER A 1 102 ? -21.256 -0.276 3.401 1.00 86.94 102 SER A C 1
ATOM 818 O O . SER A 1 102 ? -22.100 -0.566 4.242 1.00 86.94 102 SER A O 1
ATOM 820 N N . CYS A 1 103 ? -21.551 0.375 2.271 1.00 85.19 103 CYS A N 1
ATOM 821 C CA . CYS A 1 103 ? -22.903 0.867 1.973 1.00 85.19 103 CYS A CA 1
ATOM 822 C C . CYS A 1 103 ? -23.981 -0.225 2.085 1.00 85.19 103 CYS A C 1
ATOM 824 O O . CYS A 1 103 ? -25.061 0.038 2.589 1.00 85.19 103 CYS A O 1
ATOM 826 N N . ASP A 1 104 ? -23.674 -1.464 1.688 1.00 87.50 104 ASP A N 1
ATOM 827 C CA . ASP A 1 104 ? -24.619 -2.592 1.778 1.00 87.50 104 ASP A CA 1
ATOM 828 C C . ASP A 1 104 ? -24.970 -2.999 3.222 1.00 87.50 104 ASP A C 1
ATOM 830 O O . ASP A 1 104 ? -25.887 -3.786 3.443 1.00 87.50 104 ASP A O 1
ATOM 834 N N . ALA A 1 105 ? -24.195 -2.524 4.198 1.00 84.31 105 ALA A N 1
ATOM 835 C CA . ALA A 1 105 ? -24.387 -2.794 5.617 1.00 84.31 105 ALA A CA 1
ATOM 836 C C . ALA A 1 105 ? -24.981 -1.594 6.375 1.00 84.31 105 ALA A C 1
ATOM 838 O O . ALA A 1 105 ? -25.214 -1.726 7.576 1.00 84.31 105 ALA A O 1
ATOM 839 N N . CYS A 1 106 ? -25.199 -0.463 5.696 1.00 82.31 106 CYS A N 1
ATOM 840 C CA . CYS A 1 106 ? -25.943 0.674 6.231 1.00 82.31 106 CYS A CA 1
ATOM 841 C C . CY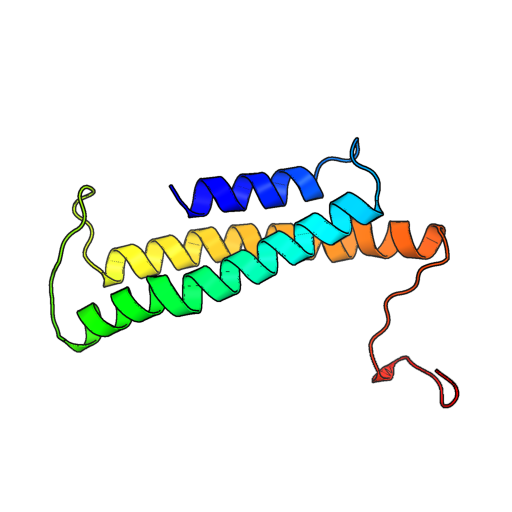S A 1 106 ? -27.445 0.361 6.219 1.00 82.31 106 CYS A C 1
ATOM 843 O O . CYS A 1 106 ? -27.931 -0.379 5.357 1.00 82.31 106 CYS A O 1
ATOM 845 N N . ASP A 1 107 ? -28.177 0.907 7.184 1.00 81.81 107 ASP A N 1
ATOM 846 C CA . ASP A 1 107 ? -29.638 0.908 7.143 1.00 81.81 107 ASP A CA 1
ATOM 847 C C . ASP A 1 107 ? -30.176 2.062 6.267 1.00 81.81 107 ASP A C 1
ATOM 849 O O . ASP A 1 107 ? -29.424 2.722 5.560 1.00 81.81 107 ASP A O 1
ATOM 853 N N . GLU A 1 108 ? -31.497 2.263 6.225 1.00 77.25 108 GLU A N 1
ATOM 854 C CA . GLU A 1 108 ? -32.102 3.340 5.419 1.00 77.25 108 GLU A CA 1
ATOM 855 C C . GLU A 1 108 ? -31.841 4.753 5.988 1.00 77.25 108 GLU A C 1
ATOM 857 O O . GLU A 1 108 ? -32.121 5.740 5.302 1.00 77.25 108 GLU A O 1
ATOM 862 N N . GLU A 1 109 ? -31.353 4.865 7.229 1.00 78.94 109 GLU A N 1
ATOM 863 C CA . GLU A 1 109 ? -31.114 6.131 7.932 1.00 78.94 109 GLU A CA 1
ATOM 864 C C . GLU A 1 109 ? -29.624 6.545 7.952 1.00 78.94 109 GLU A C 1
ATOM 866 O O . GLU A 1 109 ? -29.345 7.742 8.086 1.00 78.94 109 GLU A O 1
ATOM 871 N N . GLU A 1 110 ? -28.690 5.592 7.803 1.00 64.88 110 GLU A N 1
ATOM 872 C CA . GLU A 1 110 ? -27.226 5.771 7.644 1.00 64.88 110 GLU A CA 1
ATOM 873 C C . GLU A 1 110 ? -26.786 6.020 6.182 1.00 64.88 110 GLU A C 1
ATOM 875 O O . GLU A 1 110 ? -26.002 6.978 5.965 1.00 64.88 110 GLU A O 1
#

Radius of gyration: 18.04 Å; chains: 1; bounding box: 54×17×48 Å